Protein AF-A0A843KZK4-F1 (afdb_monomer_lite)

Secondary structure (DSSP, 8-state):
--HHHHHHHHHHHHHHSPTT-EEEESSHHHHHHHHHH-TTSEEEE-GGGHHHHHHH--S-EEEEE-HHHHHHHH-TTTTTTT--SSHHHHHTSTTHHHHHHHHHHHHHHH-TTEEEEEE-TTS-EEEE--

Sequence (130 aa):
PWDDHFTEGVLDRIARAPPGGVVLTTGRLGLRYSRLLFPEHETILVGSNLSEALRAVDADTVICGLPGLILKFMNPGILDGTGCATVEELSGSPLWEEVARREILAFCIRYPRVRVVIVDRGGRVIAESP

pLDDT: mean 90.84, std 10.59, range [38.56, 98.12]

Radius of gyration: 14.4 Å; chains: 1; bounding box: 37×37×35 Å

Structure (mmCIF, N/CA/C/O backbone):
data_AF-A0A843KZK4-F1
#
_entry.id   AF-A0A843KZK4-F1
#
loop_
_atom_site.group_PDB
_atom_site.id
_atom_site.type_symbol
_atom_site.label_atom_id
_atom_site.label_alt_id
_atom_site.label_comp_id
_atom_site.label_asym_id
_atom_site.label_entity_id
_atom_site.label_seq_id
_atom_site.pdbx_PDB_ins_code
_atom_site.Cartn_x
_atom_site.Cartn_y
_atom_site.Cartn_z
_atom_site.occupancy
_atom_site.B_iso_or_equiv
_atom_site.auth_seq_id
_atom_site.auth_comp_id
_atom_site.auth_asym_id
_atom_site.auth_atom_id
_atom_site.pdbx_PDB_model_num
ATOM 1 N N . PRO A 1 1 ? 1.249 22.129 -12.663 1.00 38.56 1 PRO A N 1
ATOM 2 C CA . PRO A 1 1 ? 2.523 22.241 -13.415 1.00 38.56 1 PRO A CA 1
ATOM 3 C C . PRO A 1 1 ? 3.710 21.456 -12.816 1.00 38.56 1 PRO A C 1
ATOM 5 O O . PRO A 1 1 ? 4.768 21.459 -13.430 1.00 38.56 1 PRO A O 1
ATOM 8 N N . TRP A 1 2 ? 3.552 20.792 -11.657 1.00 40.47 2 TRP A N 1
ATOM 9 C CA . TRP A 1 2 ? 4.587 19.937 -11.046 1.00 40.47 2 TRP A CA 1
ATOM 10 C C . TRP A 1 2 ? 4.369 18.428 -11.274 1.00 40.47 2 TRP A C 1
ATOM 12 O O . TRP A 1 2 ? 5.267 17.653 -10.961 1.00 40.47 2 TRP A O 1
ATOM 22 N N . ASP A 1 3 ? 3.212 18.015 -11.807 1.00 57.28 3 ASP A N 1
ATOM 23 C CA . ASP A 1 3 ? 2.855 16.594 -11.952 1.00 57.28 3 ASP A CA 1
ATOM 24 C C . ASP A 1 3 ? 3.530 15.922 -13.150 1.00 57.28 3 ASP A C 1
ATOM 26 O O . ASP A 1 3 ? 4.083 14.837 -12.994 1.00 57.28 3 ASP A O 1
ATOM 30 N N . ASP A 1 4 ? 3.564 16.563 -14.318 1.00 54.94 4 ASP A N 1
ATOM 31 C CA . ASP A 1 4 ? 3.928 15.853 -15.553 1.00 54.94 4 ASP A CA 1
ATOM 32 C C . ASP A 1 4 ? 5.425 15.499 -15.611 1.00 54.94 4 ASP A C 1
ATOM 34 O O . ASP A 1 4 ? 5.778 14.339 -15.798 1.00 54.94 4 ASP A O 1
ATOM 38 N N . HIS A 1 5 ? 6.329 16.446 -15.325 1.00 56.66 5 HIS A N 1
ATOM 39 C CA . HIS A 1 5 ? 7.776 16.172 -15.339 1.00 56.66 5 HIS A CA 1
ATOM 40 C C . HIS A 1 5 ? 8.258 15.283 -14.183 1.00 56.66 5 HIS A C 1
ATOM 42 O O . HIS A 1 5 ? 9.232 14.543 -14.335 1.00 56.66 5 HIS A O 1
ATOM 48 N N . PHE A 1 6 ? 7.606 15.341 -13.014 1.00 63.28 6 PHE A N 1
ATOM 49 C CA . PHE A 1 6 ? 7.930 14.428 -11.913 1.00 63.28 6 PHE A CA 1
ATOM 50 C C . PHE A 1 6 ? 7.501 13.001 -12.259 1.00 63.28 6 PHE A C 1
ATOM 52 O O . PHE A 1 6 ? 8.243 12.051 -12.012 1.00 63.28 6 PHE A O 1
ATOM 59 N N . THR A 1 7 ? 6.330 12.870 -12.878 1.00 62.41 7 THR A N 1
ATOM 60 C CA . THR A 1 7 ? 5.793 11.593 -13.339 1.00 62.41 7 THR A CA 1
ATOM 61 C C . THR A 1 7 ? 6.659 11.006 -14.450 1.00 62.41 7 THR A C 1
ATOM 63 O O . THR A 1 7 ? 7.078 9.861 -14.315 1.00 62.41 7 THR A O 1
ATOM 66 N N . GLU A 1 8 ? 7.064 11.791 -15.456 1.00 63.44 8 GLU A N 1
ATOM 67 C CA . GLU A 1 8 ? 8.027 11.359 -16.485 1.00 63.44 8 GLU A CA 1
ATOM 68 C C . GLU A 1 8 ? 9.319 10.808 -15.863 1.00 63.44 8 GLU A C 1
ATOM 70 O O . GLU A 1 8 ? 9.737 9.700 -16.189 1.00 63.44 8 GLU A O 1
ATOM 75 N N . GLY A 1 9 ? 9.917 11.519 -14.899 1.00 79.81 9 GLY A N 1
ATOM 76 C CA . GLY A 1 9 ? 11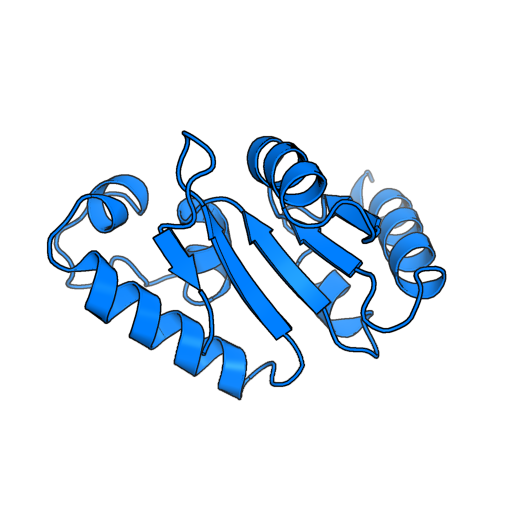.136 11.061 -14.224 1.00 79.81 9 GLY A CA 1
ATOM 77 C C . GLY A 1 9 ? 10.950 9.799 -13.370 1.00 79.81 9 GLY A C 1
ATOM 78 O O . GLY A 1 9 ? 11.880 9.004 -13.233 1.00 79.81 9 GLY A O 1
ATOM 79 N N . VAL A 1 10 ? 9.767 9.589 -12.788 1.00 82.44 10 VAL A N 1
ATOM 80 C CA . VAL A 1 10 ? 9.426 8.362 -12.048 1.00 82.44 10 VAL A CA 1
ATOM 81 C C . VAL A 1 10 ? 9.246 7.182 -13.002 1.00 82.44 10 VAL A C 1
ATOM 83 O O . VAL A 1 10 ? 9.777 6.104 -12.734 1.00 82.44 10 VAL A O 1
ATOM 86 N N . LEU A 1 11 ? 8.543 7.387 -14.116 1.00 81.94 11 LEU A N 1
ATOM 87 C CA . LEU A 1 11 ? 8.302 6.362 -15.129 1.00 81.94 11 LEU A CA 1
ATOM 88 C C . LEU A 1 11 ? 9.603 5.917 -15.803 1.00 81.94 11 LEU A C 1
ATOM 90 O O . LEU A 1 11 ? 9.840 4.717 -15.933 1.00 81.94 11 LEU A O 1
ATOM 94 N N . ASP A 1 12 ? 10.489 6.859 -16.133 1.00 84.38 12 ASP A N 1
ATOM 95 C CA . ASP A 1 12 ? 11.800 6.559 -16.718 1.00 84.38 12 ASP A CA 1
ATOM 96 C C . ASP A 1 12 ? 12.661 5.694 -15.788 1.00 84.38 12 ASP A C 1
ATOM 98 O O . ASP A 1 12 ? 13.392 4.811 -16.238 1.00 84.38 12 ASP A O 1
ATOM 102 N N . ARG A 1 13 ? 12.565 5.923 -14.474 1.00 85.06 13 ARG A N 1
ATOM 103 C CA . ARG A 1 13 ? 13.270 5.116 -13.469 1.00 85.06 13 ARG A CA 1
ATOM 104 C C . ARG A 1 13 ? 12.698 3.709 -13.365 1.00 85.06 13 ARG A C 1
ATOM 106 O O . ARG A 1 13 ? 13.465 2.755 -13.358 1.00 85.06 13 ARG A O 1
ATOM 113 N N . ILE A 1 14 ? 11.372 3.572 -13.358 1.00 86.38 14 ILE A N 1
ATOM 114 C CA . ILE A 1 14 ? 10.711 2.258 -13.378 1.00 86.38 14 ILE A CA 1
ATOM 115 C C . ILE A 1 14 ? 11.132 1.467 -14.624 1.00 86.38 14 ILE A C 1
ATOM 117 O O . ILE A 1 14 ? 11.474 0.295 -14.509 1.00 86.38 14 ILE A O 1
ATOM 121 N N . ALA A 1 15 ? 11.166 2.111 -15.793 1.00 83.44 15 ALA A N 1
ATOM 122 C CA . ALA A 1 15 ? 11.514 1.467 -17.059 1.00 83.44 15 ALA A CA 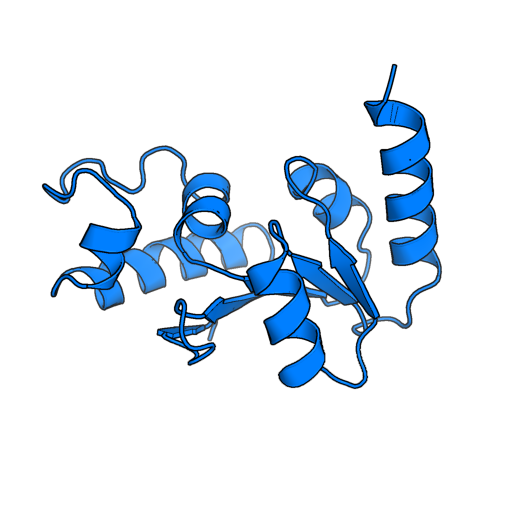1
ATOM 123 C C . ALA A 1 15 ? 12.985 1.019 -17.149 1.00 83.44 15 ALA A C 1
ATOM 125 O O . ALA A 1 15 ? 13.297 0.073 -17.871 1.00 83.44 15 ALA A O 1
ATOM 126 N N . ARG A 1 16 ? 13.900 1.700 -16.448 1.00 85.50 16 ARG A N 1
ATOM 127 C CA . ARG A 1 16 ? 15.339 1.373 -16.438 1.00 85.50 16 ARG A CA 1
ATOM 128 C C . ARG A 1 16 ? 15.731 0.379 -15.349 1.00 85.50 16 ARG A C 1
ATOM 130 O O . ARG A 1 16 ? 16.836 -0.164 -15.409 1.00 85.50 16 ARG A O 1
ATOM 137 N N . ALA A 1 17 ? 14.874 0.173 -14.355 1.00 84.62 17 ALA A N 1
ATOM 138 C CA . ALA A 1 17 ? 15.158 -0.733 -13.260 1.00 84.62 17 ALA A CA 1
ATOM 139 C C . ALA A 1 17 ? 15.200 -2.197 -13.745 1.00 84.62 17 ALA A C 1
ATOM 141 O O . ALA A 1 17 ? 14.467 -2.572 -14.665 1.00 84.62 17 ALA A O 1
ATOM 142 N N . PRO A 1 18 ? 16.034 -3.054 -13.129 1.00 82.06 18 PRO A N 1
ATOM 143 C CA . PRO A 1 18 ? 16.029 -4.480 -13.427 1.00 82.06 18 PRO A CA 1
ATOM 144 C C . PRO A 1 18 ? 14.632 -5.091 -13.207 1.00 82.06 18 PRO A C 1
ATOM 146 O O . PRO A 1 18 ? 13.944 -4.695 -12.260 1.00 82.06 18 PRO A O 1
ATOM 149 N N . PRO A 1 19 ? 14.209 -6.086 -14.010 1.00 81.38 19 PRO A N 1
ATOM 150 C CA . PRO A 1 19 ? 12.966 -6.816 -13.763 1.00 81.38 19 PRO A CA 1
ATOM 151 C C . PRO A 1 19 ? 12.936 -7.385 -12.340 1.00 81.38 19 PRO A C 1
ATOM 153 O O . PRO A 1 19 ? 13.924 -7.964 -11.891 1.00 81.38 19 PRO A O 1
ATOM 156 N N . GLY A 1 20 ? 11.830 -7.209 -11.612 1.00 80.06 20 GLY A N 1
ATOM 157 C CA . GLY A 1 20 ? 11.741 -7.634 -10.208 1.00 80.06 20 GLY A CA 1
ATOM 158 C C . GLY A 1 20 ? 12.457 -6.712 -9.213 1.00 80.06 20 GLY A C 1
ATOM 159 O O . GLY A 1 20 ? 12.306 -6.878 -8.008 1.00 80.06 20 GLY A O 1
ATOM 160 N N . GLY A 1 21 ? 13.230 -5.735 -9.691 1.00 89.06 21 GLY A N 1
ATOM 161 C CA . GLY A 1 21 ? 14.146 -4.923 -8.894 1.00 89.06 21 GLY A CA 1
ATOM 162 C C . GLY A 1 21 ? 13.580 -3.586 -8.426 1.00 89.06 21 GLY A C 1
ATOM 163 O O . GLY A 1 21 ? 14.366 -2.696 -8.124 1.00 89.06 21 GLY A O 1
ATOM 164 N N . VAL A 1 22 ? 12.256 -3.403 -8.384 1.00 94.75 22 VAL A N 1
ATOM 165 C CA . VAL A 1 22 ? 11.622 -2.126 -8.006 1.00 94.75 22 VAL A CA 1
ATOM 166 C C . VAL A 1 22 ? 10.848 -2.251 -6.699 1.00 94.75 22 VAL A C 1
ATOM 168 O O . VAL A 1 22 ? 10.066 -3.182 -6.494 1.00 94.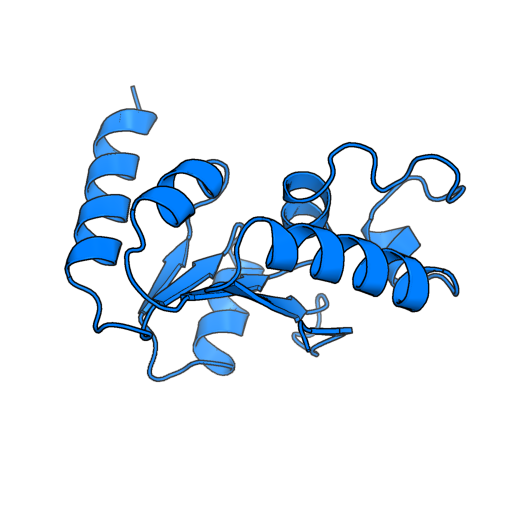75 22 VAL A O 1
ATOM 171 N N . VAL A 1 23 ? 11.030 -1.256 -5.827 1.00 96.62 23 VAL A N 1
ATOM 172 C CA . VAL A 1 23 ? 10.211 -1.064 -4.626 1.00 96.62 23 VAL A CA 1
ATOM 173 C C . VAL A 1 23 ? 9.545 0.306 -4.679 1.00 96.62 23 VAL A C 1
ATOM 175 O O . VAL A 1 23 ? 10.206 1.346 -4.625 1.00 96.62 23 VAL A O 1
ATOM 178 N N . LEU A 1 24 ? 8.219 0.316 -4.751 1.00 96.50 24 LEU A N 1
ATOM 179 C CA . LEU A 1 24 ? 7.400 1.520 -4.756 1.00 96.50 24 LEU A CA 1
ATOM 180 C C . LEU A 1 24 ? 6.968 1.880 -3.333 1.00 96.50 24 LEU A C 1
ATOM 182 O O . LEU A 1 24 ? 6.544 1.032 -2.549 1.00 96.50 24 LEU A O 1
ATOM 186 N N . THR A 1 25 ? 7.024 3.165 -3.000 1.00 96.19 25 THR A N 1
ATOM 187 C CA . THR A 1 25 ? 6.561 3.690 -1.708 1.00 96.19 25 THR A CA 1
ATOM 188 C C . THR A 1 25 ? 5.792 4.990 -1.886 1.00 96.19 25 THR A C 1
ATOM 190 O O . THR A 1 25 ? 6.070 5.795 -2.774 1.00 96.19 25 THR A O 1
ATOM 193 N N . THR A 1 26 ? 4.841 5.238 -0.994 1.00 92.62 26 THR A N 1
ATOM 194 C CA . THR A 1 26 ? 4.000 6.441 -0.988 1.00 92.62 26 THR A CA 1
ATOM 195 C C . THR A 1 26 ? 4.544 7.559 -0.095 1.00 92.62 26 THR A C 1
ATOM 197 O O . THR A 1 26 ? 4.044 8.680 -0.142 1.00 92.62 26 THR A O 1
ATOM 200 N N . GLY A 1 27 ? 5.575 7.302 0.720 1.00 91.94 27 GLY A N 1
ATOM 201 C CA . GLY A 1 27 ? 6.076 8.287 1.683 1.00 91.94 27 GLY A CA 1
ATOM 202 C C . GLY A 1 27 ? 7.557 8.154 2.033 1.00 91.94 27 GLY A C 1
ATOM 203 O O . GLY A 1 27 ? 8.182 7.112 1.843 1.00 91.94 27 GLY A O 1
ATOM 204 N N . ARG A 1 28 ? 8.125 9.225 2.606 1.00 93.75 28 ARG A N 1
ATOM 205 C CA . ARG A 1 28 ? 9.558 9.317 2.961 1.00 93.75 28 ARG A CA 1
ATOM 206 C C . ARG A 1 28 ? 10.015 8.268 3.980 1.00 93.75 28 ARG A C 1
ATOM 208 O O . ARG A 1 28 ? 11.116 7.746 3.854 1.00 93.75 28 ARG A O 1
ATOM 215 N N . LEU A 1 29 ? 9.186 7.940 4.974 1.00 94.56 29 LEU A N 1
ATOM 216 C CA . LEU A 1 29 ? 9.514 6.864 5.919 1.00 94.56 29 LEU A CA 1
ATOM 217 C C . LEU A 1 29 ? 9.506 5.497 5.228 1.00 94.56 29 LEU A C 1
ATOM 219 O O . LEU A 1 29 ? 10.444 4.728 5.405 1.00 94.56 29 LEU A O 1
ATOM 223 N N . GLY A 1 30 ? 8.517 5.237 4.367 1.00 95.50 30 GLY A N 1
ATOM 224 C CA . GLY A 1 30 ? 8.505 4.031 3.541 1.00 95.50 30 GLY A CA 1
ATOM 225 C C . GLY A 1 30 ? 9.733 3.945 2.630 1.00 95.50 30 GLY A C 1
ATOM 226 O O . GLY A 1 30 ? 10.331 2.885 2.537 1.00 95.50 30 GLY A O 1
ATOM 227 N N . LEU A 1 31 ? 10.190 5.065 2.050 1.00 96.19 31 LEU A N 1
ATOM 228 C CA . LEU A 1 31 ? 11.432 5.138 1.257 1.00 96.19 31 LEU A CA 1
ATOM 229 C C . LEU A 1 31 ? 12.661 4.735 2.071 1.00 96.19 31 LEU A C 1
ATOM 231 O O . LEU A 1 31 ? 13.488 3.962 1.595 1.00 96.19 31 LEU A O 1
ATOM 235 N N . ARG A 1 32 ? 12.773 5.235 3.306 1.00 96.69 32 ARG A N 1
ATOM 236 C CA . ARG A 1 32 ? 13.858 4.858 4.216 1.00 96.69 32 ARG A CA 1
ATOM 237 C C . ARG A 1 32 ? 13.843 3.357 4.506 1.00 96.69 32 ARG A C 1
ATOM 239 O O . ARG A 1 32 ? 14.885 2.726 4.386 1.00 96.69 32 ARG A O 1
ATOM 246 N N . TYR A 1 33 ? 12.695 2.798 4.887 1.00 97.94 33 TYR A N 1
ATOM 247 C CA . TYR A 1 33 ? 12.609 1.384 5.262 1.00 97.94 33 TYR A CA 1
ATOM 248 C C . TYR A 1 33 ? 12.743 0.442 4.072 1.00 97.94 33 TYR A C 1
ATOM 250 O O . TYR A 1 33 ? 13.416 -0.574 4.185 1.00 97.94 33 TYR A O 1
ATOM 258 N N . SER A 1 34 ? 12.213 0.822 2.912 1.00 97.25 34 SER A N 1
ATOM 259 C CA . SER A 1 34 ? 12.375 0.061 1.673 1.00 97.25 34 SER A CA 1
ATOM 260 C C . SER A 1 34 ? 13.850 -0.133 1.320 1.00 97.25 34 SER A C 1
ATOM 262 O O . SER A 1 34 ? 14.260 -1.248 1.041 1.00 97.25 34 SER A O 1
ATOM 264 N N . ARG A 1 35 ? 14.680 0.913 1.439 1.00 96.44 35 ARG A N 1
ATOM 265 C CA . ARG A 1 35 ? 16.131 0.812 1.192 1.00 96.44 35 ARG A CA 1
ATOM 266 C C . ARG A 1 35 ? 16.862 -0.116 2.166 1.00 96.44 35 ARG A C 1
ATOM 268 O O . ARG A 1 35 ? 17.905 -0.649 1.817 1.00 96.44 35 ARG A O 1
ATOM 275 N N . LEU A 1 36 ? 16.350 -0.268 3.388 1.00 96.81 36 LEU A N 1
ATOM 276 C CA . LEU A 1 36 ? 16.929 -1.168 4.390 1.00 96.81 36 LEU A CA 1
ATOM 277 C C . LEU A 1 36 ? 16.483 -2.618 4.173 1.00 96.81 36 LEU A C 1
ATOM 279 O O . LEU A 1 36 ? 17.285 -3.529 4.335 1.00 96.81 36 LEU A O 1
ATOM 283 N N . LEU A 1 37 ? 15.212 -2.823 3.823 1.00 96.88 37 LEU A N 1
ATOM 284 C CA . LEU A 1 37 ? 14.619 -4.148 3.622 1.00 96.88 37 LEU A CA 1
ATOM 285 C C . LEU A 1 37 ? 14.953 -4.746 2.248 1.00 96.88 37 LEU A C 1
ATOM 287 O O . LEU A 1 37 ? 15.003 -5.963 2.105 1.00 96.88 37 LEU A O 1
ATOM 291 N N . PHE A 1 38 ? 15.201 -3.894 1.253 1.00 96.31 38 PHE A N 1
ATOM 292 C CA . PHE A 1 38 ? 15.436 -4.265 -0.141 1.00 96.31 38 PHE A CA 1
ATOM 293 C C . PHE A 1 38 ? 16.671 -3.533 -0.700 1.00 96.31 38 PHE A C 1
ATOM 295 O O . PHE A 1 38 ? 16.541 -2.734 -1.629 1.00 96.31 38 PHE A O 1
ATOM 302 N N . PRO A 1 39 ? 17.877 -3.766 -0.146 1.00 95.06 39 PRO A N 1
ATOM 303 C CA . PRO A 1 39 ? 19.084 -3.017 -0.517 1.00 95.06 39 PRO A CA 1
ATOM 304 C C . PRO A 1 39 ? 19.480 -3.177 -1.993 1.00 95.06 39 PRO A C 1
ATOM 306 O O . PRO A 1 39 ? 20.039 -2.255 -2.576 1.00 95.06 39 PRO A O 1
ATOM 309 N N . GLU A 1 40 ? 19.126 -4.309 -2.605 1.00 93.31 40 GLU A N 1
ATOM 310 C CA . GLU A 1 40 ? 19.417 -4.615 -4.013 1.00 93.31 40 GLU A CA 1
ATOM 311 C C . GLU A 1 40 ? 18.346 -4.097 -4.991 1.00 93.31 40 GLU A C 1
ATOM 313 O O . GLU A 1 40 ? 18.451 -4.322 -6.193 1.00 93.31 40 GLU A O 1
ATOM 318 N N . HIS A 1 41 ? 17.286 -3.445 -4.496 1.00 93.88 41 HIS A N 1
ATOM 319 C CA . HIS A 1 41 ? 16.193 -2.945 -5.333 1.00 93.88 41 HIS A CA 1
ATOM 320 C C . HIS A 1 41 ? 16.269 -1.425 -5.495 1.00 93.88 41 HIS A C 1
ATOM 322 O O . HIS A 1 41 ? 16.577 -0.678 -4.559 1.00 93.88 41 HIS A O 1
ATOM 328 N N . GLU A 1 42 ? 15.873 -0.932 -6.664 1.00 93.31 42 GLU A N 1
ATOM 329 C CA . GLU A 1 42 ? 15.632 0.485 -6.860 1.00 93.31 42 GLU A CA 1
ATOM 330 C C . GLU A 1 42 ? 14.362 0.912 -6.111 1.00 93.31 42 GLU A C 1
ATOM 332 O O . GLU A 1 42 ? 13.234 0.572 -6.470 1.00 93.31 42 GLU A O 1
ATOM 337 N N . THR A 1 43 ? 14.544 1.704 -5.053 1.00 94.88 43 THR A N 1
ATOM 338 C CA . THR A 1 43 ? 13.416 2.284 -4.321 1.00 94.88 43 THR A CA 1
ATOM 339 C C . THR A 1 43 ? 12.974 3.616 -4.933 1.00 94.88 43 THR A C 1
ATOM 341 O O . THR A 1 43 ? 13.766 4.562 -5.062 1.00 94.88 43 THR A O 1
ATOM 344 N N . ILE A 1 44 ? 11.679 3.729 -5.230 1.00 94.25 44 ILE A N 1
ATOM 345 C CA . ILE A 1 44 ? 11.073 4.888 -5.888 1.00 94.25 44 ILE A CA 1
ATOM 346 C C . ILE A 1 44 ? 9.911 5.425 -5.041 1.00 94.25 44 ILE A C 1
ATOM 348 O O . ILE A 1 44 ? 8.957 4.717 -4.719 1.00 94.25 44 ILE A O 1
ATOM 352 N N . LEU A 1 45 ? 9.995 6.707 -4.669 1.00 93.56 45 LEU A N 1
ATOM 353 C CA . LEU A 1 45 ? 8.918 7.428 -3.992 1.00 93.56 45 LEU A CA 1
ATOM 354 C C . LEU A 1 45 ? 7.925 7.951 -5.033 1.00 93.56 45 LEU A C 1
ATOM 356 O O . LEU A 1 45 ? 8.248 8.888 -5.756 1.00 93.56 45 LEU A O 1
ATOM 360 N N . VAL A 1 46 ? 6.731 7.362 -5.071 1.00 92.69 46 VAL A N 1
ATOM 361 C CA . VAL A 1 46 ? 5.689 7.666 -6.069 1.00 92.69 46 VAL A CA 1
ATOM 362 C C . VAL A 1 46 ? 4.523 8.479 -5.507 1.00 92.69 46 VAL A C 1
ATOM 364 O O . VAL A 1 46 ? 3.740 9.038 -6.266 1.00 92.69 46 VAL A O 1
ATOM 367 N N . GLY A 1 47 ? 4.402 8.585 -4.179 1.00 89.19 47 GLY A N 1
ATOM 368 C CA . GLY A 1 47 ? 3.374 9.416 -3.545 1.00 89.19 47 GLY A CA 1
ATOM 369 C C . GLY A 1 47 ? 1.952 9.023 -3.965 1.00 89.19 47 GLY A C 1
ATOM 370 O O . GLY A 1 47 ? 1.567 7.861 -3.838 1.00 89.19 47 GLY A O 1
ATOM 371 N N . SER A 1 48 ? 1.183 9.995 -4.460 1.00 87.00 48 SER A N 1
ATOM 372 C CA . SER A 1 48 ? -0.173 9.806 -4.999 1.00 87.00 48 SER A CA 1
ATOM 373 C C . SER A 1 48 ? -0.215 9.046 -6.327 1.00 87.00 48 SER A C 1
ATOM 375 O O . SER A 1 48 ? -1.265 8.510 -6.677 1.00 87.00 48 SER A O 1
ATOM 377 N N . ASN A 1 49 ? 0.909 8.937 -7.039 1.00 88.94 49 ASN A N 1
ATOM 378 C CA . ASN A 1 49 ? 0.966 8.393 -8.401 1.00 88.94 49 ASN A CA 1
ATOM 379 C C . ASN A 1 49 ? 1.206 6.872 -8.398 1.00 88.94 49 ASN A C 1
ATOM 381 O O . ASN A 1 49 ? 1.635 6.292 -9.392 1.00 88.94 49 ASN A O 1
ATOM 385 N N . LEU A 1 50 ? 0.906 6.194 -7.281 1.00 91.25 50 LEU A N 1
ATOM 386 C CA . LEU A 1 50 ? 1.090 4.749 -7.129 1.00 91.25 50 LEU A CA 1
ATOM 387 C C . LEU A 1 50 ? 0.307 3.945 -8.179 1.00 91.25 50 LEU A C 1
ATOM 389 O O . LEU A 1 50 ? 0.841 2.983 -8.718 1.00 91.25 50 LEU A O 1
ATOM 393 N N . SER A 1 51 ? -0.916 4.361 -8.529 1.00 90.00 51 SER A N 1
ATOM 394 C CA . SER A 1 51 ? -1.703 3.717 -9.596 1.00 90.00 51 SER A CA 1
ATOM 395 C C . SER A 1 51 ? -1.000 3.742 -10.947 1.00 90.00 51 SER A C 1
ATOM 397 O O . SER A 1 51 ? -1.048 2.761 -11.683 1.00 90.00 51 SER A O 1
ATOM 399 N N . GLU A 1 52 ? -0.389 4.871 -11.292 1.00 89.62 52 GLU A N 1
ATOM 400 C CA . GLU A 1 52 ? 0.294 5.051 -12.568 1.00 89.62 52 GLU A CA 1
ATOM 401 C C . GLU A 1 52 ? 1.619 4.292 -12.588 1.00 89.62 52 GLU A C 1
ATOM 403 O O . GLU A 1 52 ? 1.879 3.536 -13.521 1.00 89.62 52 GLU A O 1
ATOM 408 N N . ALA A 1 53 ? 2.388 4.379 -11.501 1.00 90.75 53 ALA A N 1
ATOM 409 C CA . ALA A 1 53 ? 3.609 3.604 -11.326 1.00 90.75 53 ALA A CA 1
ATOM 410 C C . ALA A 1 53 ? 3.356 2.093 -11.464 1.00 90.75 53 ALA A C 1
ATOM 412 O O . ALA A 1 53 ? 4.080 1.414 -12.184 1.00 90.75 53 ALA A O 1
ATOM 413 N N . LEU A 1 54 ? 2.289 1.568 -10.851 1.00 91.25 54 LEU A N 1
ATOM 414 C CA . LEU A 1 54 ? 1.929 0.150 -10.959 1.00 91.25 54 LEU A CA 1
ATOM 415 C C . LEU A 1 54 ? 1.539 -0.281 -12.376 1.00 91.25 54 LEU A C 1
ATOM 417 O O . LEU A 1 54 ? 1.715 -1.446 -12.712 1.00 91.25 54 LEU A O 1
ATOM 421 N N . ARG A 1 55 ? 1.008 0.626 -13.206 1.00 88.50 55 ARG A N 1
ATOM 422 C CA . ARG A 1 55 ? 0.723 0.336 -14.622 1.00 88.50 55 ARG A CA 1
ATOM 423 C C . ARG A 1 55 ? 1.985 0.328 -15.47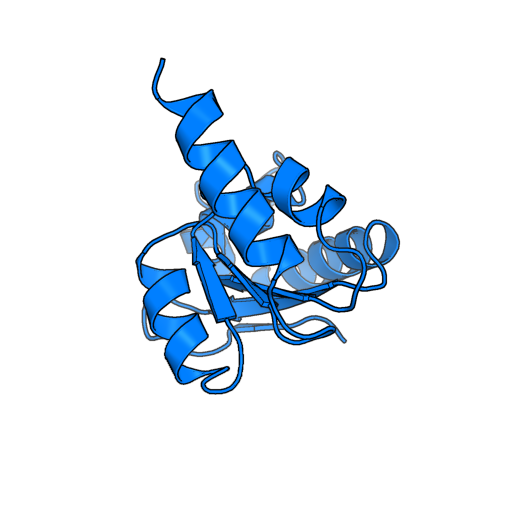9 1.00 88.50 55 ARG A C 1
ATOM 425 O O . ARG A 1 55 ? 2.004 -0.348 -16.499 1.00 88.50 55 ARG A O 1
ATOM 432 N N . ALA A 1 56 ? 2.998 1.094 -15.085 1.00 87.31 56 ALA A N 1
ATOM 433 C CA . ALA A 1 56 ? 4.264 1.195 -15.802 1.00 87.31 56 ALA A CA 1
ATOM 434 C C . ALA A 1 56 ? 5.238 0.057 -15.475 1.00 87.31 56 ALA A C 1
ATOM 436 O O . ALA A 1 56 ? 6.126 -0.244 -16.268 1.00 87.31 56 ALA A O 1
ATOM 437 N N . VAL A 1 57 ? 5.076 -0.581 -14.316 1.00 86.31 57 VAL A N 1
ATOM 438 C CA . VAL A 1 57 ? 5.829 -1.781 -13.961 1.00 86.31 57 VAL A CA 1
ATOM 439 C C . VAL A 1 57 ? 5.339 -2.960 -14.810 1.00 86.31 57 VAL A C 1
ATOM 441 O O . VAL A 1 57 ? 4.220 -3.445 -14.635 1.00 86.31 57 VAL A O 1
ATOM 444 N N . ASP A 1 58 ? 6.213 -3.487 -15.668 1.00 78.75 58 ASP A N 1
ATOM 445 C CA . ASP A 1 58 ? 5.937 -4.701 -16.452 1.00 78.75 58 ASP A CA 1
ATOM 446 C C . ASP A 1 58 ? 6.553 -5.991 -15.867 1.00 78.75 58 ASP A C 1
ATOM 448 O O . ASP A 1 58 ? 6.596 -7.042 -16.503 1.00 78.75 58 ASP A O 1
ATOM 452 N N . ALA A 1 59 ? 7.019 -5.945 -14.623 1.00 85.81 59 ALA A N 1
ATOM 453 C CA . ALA A 1 59 ? 7.634 -7.077 -13.934 1.00 85.81 59 ALA A CA 1
ATOM 454 C C . ALA A 1 59 ? 7.073 -7.240 -12.516 1.00 85.81 59 ALA A C 1
ATOM 456 O O . ALA A 1 59 ? 6.131 -6.552 -12.116 1.00 85.81 59 ALA A O 1
ATOM 457 N N . ASP A 1 60 ? 7.652 -8.160 -11.750 1.00 91.62 60 ASP A N 1
ATOM 458 C CA . ASP A 1 60 ? 7.375 -8.243 -10.322 1.00 91.62 60 ASP A CA 1
ATOM 459 C C . ASP A 1 60 ? 7.826 -6.947 -9.629 1.00 91.62 60 ASP A C 1
ATOM 461 O O . ASP A 1 60 ? 8.843 -6.346 -9.984 1.00 91.62 60 ASP A O 1
ATOM 465 N N . THR A 1 61 ? 7.053 -6.482 -8.652 1.00 94.69 61 THR A N 1
ATOM 466 C CA . THR A 1 61 ? 7.392 -5.284 -7.873 1.00 94.69 61 THR A CA 1
ATOM 467 C C . THR A 1 61 ? 6.952 -5.437 -6.437 1.00 94.69 61 THR A C 1
ATOM 469 O O . THR A 1 61 ? 5.993 -6.141 -6.117 1.00 94.69 61 THR A O 1
ATOM 472 N N . VAL A 1 62 ? 7.626 -4.703 -5.562 1.00 97.06 62 VAL A N 1
ATOM 473 C CA . VAL A 1 62 ? 7.231 -4.583 -4.165 1.00 97.06 62 VAL A CA 1
ATOM 474 C C . VAL A 1 62 ? 6.582 -3.223 -3.937 1.00 97.06 62 VAL A C 1
ATOM 476 O O . VAL A 1 62 ? 7.077 -2.208 -4.418 1.00 97.06 62 VAL A O 1
ATOM 479 N N . ILE A 1 63 ? 5.496 -3.175 -3.173 1.00 97.56 63 ILE A N 1
ATOM 480 C CA . ILE A 1 63 ? 5.042 -1.955 -2.502 1.00 97.56 63 ILE A CA 1
ATOM 481 C C . ILE A 1 63 ? 5.485 -2.053 -1.049 1.00 97.56 63 ILE A C 1
ATOM 483 O O . ILE A 1 63 ? 5.115 -3.005 -0.366 1.00 97.56 63 ILE A O 1
ATOM 487 N N . CYS A 1 64 ? 6.242 -1.071 -0.560 1.00 98.06 64 CYS A N 1
ATOM 488 C CA . CYS A 1 64 ? 6.696 -1.042 0.828 1.00 98.06 64 CYS A CA 1
ATOM 489 C C . CYS A 1 64 ? 6.446 0.317 1.490 1.00 98.06 64 CYS A C 1
ATOM 491 O O . CYS A 1 64 ? 6.815 1.369 0.964 1.00 98.06 64 CYS A O 1
ATOM 493 N N . GLY A 1 65 ? 5.832 0.322 2.676 1.00 96.75 65 GLY A N 1
ATOM 494 C CA . GLY A 1 65 ? 5.583 1.561 3.411 1.00 96.75 65 GLY A CA 1
ATOM 495 C C . GLY A 1 65 ? 4.609 1.433 4.573 1.00 96.75 65 GLY A C 1
ATOM 496 O O . GLY A 1 65 ? 4.318 0.342 5.049 1.00 96.75 65 GLY A O 1
ATOM 497 N N . LEU A 1 66 ? 4.127 2.581 5.050 1.00 96.31 66 LEU A N 1
ATOM 498 C CA . LEU A 1 66 ? 3.276 2.644 6.237 1.00 96.31 66 LEU A CA 1
ATOM 499 C C . LEU A 1 66 ? 1.809 2.310 5.905 1.00 96.31 66 LEU A C 1
ATOM 501 O O . LEU A 1 66 ? 1.352 2.648 4.805 1.00 96.31 66 LEU A O 1
ATOM 505 N N . PRO A 1 67 ? 1.044 1.761 6.874 1.00 95.69 67 PRO A N 1
ATOM 506 C CA . PRO A 1 67 ? -0.345 1.348 6.689 1.00 95.69 67 PRO A CA 1
ATOM 507 C C . PRO A 1 67 ? -1.224 2.428 6.063 1.00 95.69 67 PRO A C 1
ATOM 509 O O . PRO A 1 67 ? -1.968 2.163 5.126 1.00 95.69 67 PRO A O 1
ATOM 512 N N . GLY A 1 68 ? -1.115 3.668 6.554 1.00 93.94 68 GLY A N 1
ATOM 513 C CA . GLY A 1 68 ? -2.074 4.731 6.258 1.00 93.94 68 GLY A CA 1
ATOM 514 C C . GLY A 1 68 ? -2.313 4.987 4.774 1.00 93.94 68 GLY A C 1
ATOM 515 O O . GLY A 1 68 ? -3.459 4.977 4.337 1.00 93.94 68 GLY A O 1
ATOM 516 N N . LEU A 1 69 ? -1.253 5.221 3.999 1.00 91.62 69 LEU A N 1
ATOM 517 C CA . LEU A 1 69 ? -1.395 5.531 2.573 1.00 91.62 69 LEU A CA 1
ATOM 518 C C . LEU A 1 69 ? -1.581 4.272 1.726 1.00 91.62 69 LEU A C 1
ATOM 520 O O . LEU A 1 69 ? -2.371 4.294 0.789 1.00 91.62 69 LEU A O 1
ATOM 524 N N . ILE A 1 70 ? -0.888 3.181 2.061 1.00 94.31 70 ILE A N 1
ATOM 525 C CA . ILE A 1 70 ? -0.964 1.932 1.294 1.00 94.31 70 ILE A CA 1
ATOM 526 C C . ILE A 1 70 ? -2.362 1.318 1.402 1.00 94.31 70 ILE A C 1
ATOM 528 O O . ILE A 1 70 ? -2.975 1.020 0.383 1.00 94.31 70 ILE A O 1
ATOM 532 N N . LEU A 1 71 ? -2.912 1.193 2.611 1.00 95.44 71 LEU A N 1
ATOM 533 C CA . LEU A 1 71 ? -4.234 0.593 2.796 1.00 95.44 71 LEU A CA 1
ATOM 534 C C . LEU A 1 71 ? -5.351 1.478 2.245 1.00 95.44 71 LEU A C 1
ATOM 536 O O . LEU A 1 71 ? -6.264 0.960 1.615 1.00 95.44 71 LEU A O 1
ATOM 540 N N . LYS A 1 72 ? -5.259 2.807 2.392 1.00 94.19 72 LYS A N 1
ATOM 541 C CA . LYS A 1 72 ? -6.229 3.725 1.767 1.00 94.19 72 LYS A CA 1
ATOM 542 C C . LYS A 1 72 ? -6.181 3.689 0.244 1.00 94.19 72 LYS A C 1
ATOM 544 O O . LYS A 1 72 ? -7.204 3.893 -0.398 1.00 94.19 72 LYS A O 1
ATOM 549 N N . PHE A 1 73 ? -5.008 3.442 -0.332 1.00 93.62 73 PHE A N 1
ATOM 550 C CA . PHE A 1 73 ? -4.878 3.229 -1.766 1.00 93.62 73 PHE A CA 1
ATOM 551 C C . PHE A 1 73 ? -5.558 1.926 -2.207 1.00 93.62 73 PHE A C 1
ATOM 553 O O . PHE A 1 73 ? -6.277 1.910 -3.203 1.00 93.62 73 PHE A O 1
ATOM 560 N N . MET A 1 74 ? -5.371 0.840 -1.451 1.00 94.56 74 MET A N 1
ATOM 561 C CA . MET A 1 74 ? -6.013 -0.451 -1.726 1.00 94.56 74 MET A CA 1
ATOM 562 C C . MET A 1 74 ? -7.535 -0.369 -1.593 1.00 94.56 74 MET A C 1
ATOM 564 O O . MET A 1 74 ? -8.255 -0.892 -2.451 1.00 94.56 74 MET A O 1
ATOM 568 N N . ASN A 1 75 ? -7.998 0.290 -0.531 1.00 95.88 75 ASN A N 1
ATOM 569 C CA . ASN A 1 75 ? -9.395 0.473 -0.177 1.00 95.88 75 ASN A CA 1
ATOM 570 C C . ASN A 1 75 ? -9.593 1.808 0.575 1.00 95.88 75 ASN A C 1
ATOM 572 O O . ASN A 1 75 ? -9.274 1.913 1.763 1.00 95.88 75 ASN A O 1
ATOM 576 N N . PRO A 1 76 ? -10.163 2.836 -0.079 1.00 94.88 76 PRO A N 1
ATOM 577 C CA . PRO A 1 76 ? -10.438 4.121 0.564 1.00 94.88 76 PRO A CA 1
ATOM 578 C C . PRO A 1 76 ? -11.384 4.032 1.774 1.00 94.88 76 PRO A C 1
ATOM 580 O O . PRO A 1 76 ? -11.272 4.855 2.681 1.00 94.88 76 PRO A O 1
ATOM 583 N N . GLY A 1 77 ? -12.273 3.030 1.803 1.00 96.69 77 GLY A N 1
ATOM 584 C CA . GLY A 1 77 ? -13.241 2.759 2.874 1.00 96.69 77 GLY A CA 1
ATOM 585 C C . GLY A 1 77 ? -12.734 1.787 3.943 1.00 96.69 77 GLY A C 1
ATOM 586 O O . GLY A 1 77 ? -13.523 1.174 4.650 1.00 96.69 77 GLY A O 1
ATOM 587 N N . ILE A 1 78 ? -11.417 1.602 4.078 1.00 96.56 78 ILE A N 1
ATOM 588 C CA . ILE A 1 78 ? -10.833 0.598 4.984 1.00 96.56 78 ILE A CA 1
ATOM 589 C C . ILE A 1 78 ? -11.242 0.735 6.463 1.00 96.56 78 ILE A C 1
ATOM 591 O O . ILE A 1 78 ? -11.185 -0.233 7.217 1.00 96.56 78 ILE A O 1
ATOM 595 N N . LEU A 1 79 ? -11.645 1.929 6.896 1.00 97.00 79 LEU A N 1
ATOM 596 C CA . LEU A 1 79 ? -12.064 2.179 8.278 1.00 97.00 79 LEU A CA 1
ATOM 597 C C . LEU A 1 79 ? -13.551 1.886 8.516 1.00 97.00 79 LEU A C 1
ATOM 599 O O . LEU A 1 79 ? -13.977 1.817 9.672 1.00 97.00 79 LEU A O 1
ATOM 603 N N . ASP A 1 80 ? -14.335 1.688 7.458 1.00 96.38 80 ASP A N 1
ATOM 604 C CA . ASP A 1 80 ? -15.778 1.517 7.558 1.00 96.38 80 ASP A CA 1
ATOM 605 C C . ASP A 1 80 ? -16.115 0.269 8.384 1.00 96.38 80 ASP A C 1
ATOM 607 O O . ASP A 1 80 ? -15.632 -0.835 8.130 1.00 96.38 80 ASP A O 1
ATOM 611 N N . GLY A 1 81 ? -16.925 0.458 9.428 1.00 93.50 81 GLY A N 1
ATOM 612 C CA . GLY A 1 81 ? -17.334 -0.616 10.337 1.00 93.50 81 GLY A CA 1
ATOM 613 C C . GLY A 1 81 ? -16.255 -1.101 11.315 1.00 93.50 81 GLY A C 1
ATOM 614 O O . GLY A 1 81 ? -16.544 -1.977 12.123 1.00 93.50 81 GLY A O 1
ATOM 615 N N . THR A 1 82 ? -15.046 -0.528 11.298 1.00 94.00 82 THR A N 1
ATOM 616 C CA . THR A 1 82 ? -13.962 -0.906 12.232 1.00 94.00 82 THR A CA 1
ATOM 617 C C . THR A 1 82 ? -14.049 -0.197 13.584 1.00 94.00 82 THR A C 1
ATOM 619 O O . THR A 1 82 ? -13.478 -0.660 14.566 1.00 94.00 82 THR A O 1
ATOM 622 N N . GLY A 1 83 ? -14.743 0.944 13.637 1.00 95.62 83 GLY A N 1
ATOM 623 C CA . GLY A 1 83 ? -14.783 1.822 14.810 1.00 95.62 83 GLY A CA 1
ATOM 624 C C . GLY A 1 83 ? -13.523 2.674 15.010 1.00 95.62 83 GLY A C 1
ATOM 625 O O . GLY A 1 83 ? -13.523 3.534 15.884 1.00 95.62 83 GLY A O 1
ATOM 626 N N . CYS A 1 84 ? -12.481 2.488 14.193 1.00 97.00 84 CYS A N 1
ATOM 627 C CA . CYS A 1 84 ? -11.252 3.275 14.251 1.00 97.00 84 CYS A CA 1
ATOM 628 C C . CYS A 1 84 ? -11.392 4.590 13.471 1.00 97.00 84 CYS A C 1
ATOM 630 O O . CYS A 1 84 ? -11.887 4.615 12.344 1.00 97.00 84 CYS A O 1
ATOM 632 N N . ALA A 1 85 ? -10.873 5.685 14.025 1.00 95.75 85 ALA A N 1
ATOM 633 C CA . ALA A 1 85 ? -10.834 6.988 13.362 1.00 95.75 85 ALA A CA 1
ATOM 634 C C . ALA A 1 85 ? -9.676 7.101 12.359 1.00 95.75 85 ALA A C 1
ATOM 636 O O . ALA A 1 85 ? -9.712 7.909 11.426 1.00 95.75 85 ALA A O 1
ATOM 637 N N . THR A 1 86 ? -8.615 6.312 12.552 1.00 96.00 86 THR A N 1
ATOM 638 C CA . THR A 1 86 ? -7.428 6.340 11.694 1.00 96.00 86 THR A CA 1
ATOM 639 C C . THR A 1 86 ? -6.900 4.943 11.397 1.00 96.00 86 THR A C 1
ATOM 641 O O . THR A 1 86 ? -7.112 3.999 12.150 1.00 96.00 86 THR A O 1
ATOM 644 N N . VAL A 1 87 ? -6.138 4.819 10.308 1.00 95.50 87 VAL A N 1
ATOM 645 C CA . VAL A 1 87 ? -5.455 3.558 9.975 1.00 95.50 87 VAL A CA 1
ATOM 646 C C . VAL A 1 87 ? -4.362 3.233 10.998 1.00 95.50 87 VAL A C 1
ATOM 648 O O . VAL A 1 87 ? -4.079 2.066 11.232 1.00 95.50 87 VAL A O 1
ATOM 651 N N . GLU A 1 88 ? -3.764 4.243 11.637 1.00 93.38 88 GLU A N 1
ATOM 652 C CA . GLU A 1 88 ? -2.797 4.018 12.719 1.00 93.38 88 GLU A CA 1
ATOM 653 C C . GLU A 1 88 ? -3.463 3.324 13.912 1.00 93.38 88 GLU A C 1
ATOM 655 O O . GLU A 1 88 ? -2.942 2.340 14.425 1.00 93.38 88 GLU A O 1
ATOM 660 N N . GLU A 1 89 ? -4.644 3.801 14.306 1.00 95.69 89 GLU A N 1
ATOM 661 C CA . GLU A 1 89 ? -5.452 3.181 15.356 1.00 95.69 89 GLU A CA 1
ATOM 662 C C . GLU A 1 89 ? -5.867 1.758 14.972 1.00 95.69 89 GLU A C 1
ATOM 664 O O . GLU A 1 89 ? -5.675 0.835 15.760 1.00 95.69 89 GLU A O 1
ATOM 669 N N . LEU A 1 90 ? -6.335 1.558 13.733 1.00 97.00 90 LEU A N 1
ATOM 670 C CA . LEU A 1 90 ? -6.633 0.226 13.202 1.00 97.00 90 LEU A CA 1
ATOM 671 C C . LEU A 1 90 ? -5.416 -0.707 13.300 1.00 97.00 90 LEU A C 1
ATOM 673 O O . LEU A 1 90 ? -5.571 -1.857 13.702 1.00 97.00 90 LEU A O 1
ATOM 677 N N . SER A 1 91 ? -4.214 -0.209 12.991 1.00 94.94 91 SER A N 1
ATOM 678 C CA . SER A 1 91 ? -2.961 -0.984 13.031 1.00 94.94 91 SER A CA 1
ATOM 679 C C . SER A 1 91 ? -2.527 -1.377 14.442 1.00 94.94 91 SER A C 1
ATOM 681 O O . SER A 1 91 ? -1.793 -2.346 14.607 1.00 94.94 91 SER A O 1
ATOM 683 N N . GLY A 1 92 ? -2.979 -0.643 15.461 1.00 94.56 92 GLY A N 1
ATOM 684 C CA . GLY A 1 92 ? -2.784 -0.992 16.869 1.00 94.56 92 GLY A CA 1
ATOM 685 C C . GLY A 1 92 ? -3.922 -1.822 17.469 1.00 94.56 92 GLY A C 1
ATOM 686 O O . GLY A 1 92 ? -3.853 -2.177 18.644 1.00 94.56 92 GLY A O 1
ATOM 687 N N . SER A 1 93 ? -4.978 -2.104 16.703 1.00 95.94 93 SER A N 1
ATOM 688 C CA . SER A 1 93 ? -6.181 -2.774 17.198 1.00 95.94 93 SER A CA 1
ATOM 689 C C . SER A 1 93 ? -6.132 -4.297 17.000 1.00 95.94 93 SER A C 1
ATOM 691 O O . SER A 1 93 ? -5.430 -4.785 16.111 1.00 95.94 93 SER A O 1
ATOM 693 N N . PRO A 1 94 ? -6.953 -5.069 17.739 1.00 96.44 94 PRO A N 1
ATOM 694 C CA . PRO A 1 94 ? -7.124 -6.504 17.492 1.00 96.44 94 PRO A CA 1
ATOM 695 C C . PRO A 1 94 ? -7.666 -6.848 16.095 1.00 96.44 94 PRO A C 1
ATOM 697 O O . PRO A 1 94 ? -7.521 -7.982 15.652 1.00 96.44 94 PRO A O 1
ATOM 700 N N . LEU A 1 95 ? -8.284 -5.888 15.395 1.00 96.25 95 LEU A N 1
ATOM 701 C CA . LEU A 1 95 ? -8.832 -6.086 14.049 1.00 96.25 95 LEU A CA 1
ATOM 702 C C . LEU A 1 95 ? -7.756 -6.052 12.955 1.00 96.25 95 LEU A C 1
ATOM 704 O O . LEU A 1 95 ? -8.041 -6.421 11.816 1.00 96.25 95 LEU A O 1
ATOM 708 N N . TRP A 1 96 ? -6.538 -5.598 13.279 1.00 96.44 96 TRP A N 1
ATOM 709 C CA . TRP A 1 96 ? -5.469 -5.365 12.308 1.00 96.44 96 TRP A CA 1
ATOM 710 C C . TRP A 1 96 ? -5.226 -6.563 11.394 1.00 96.44 96 TRP A C 1
ATOM 712 O O . TRP A 1 96 ? -5.247 -6.418 10.174 1.00 96.44 96 TRP A O 1
ATOM 722 N N . GLU A 1 97 ? -5.001 -7.738 11.981 1.00 95.44 97 GLU A N 1
ATOM 723 C CA . GLU A 1 97 ? -4.573 -8.921 11.238 1.00 95.44 97 GLU A CA 1
ATOM 724 C C . GLU A 1 97 ? -5.628 -9.348 10.214 1.00 95.44 97 GLU A C 1
ATOM 726 O O . GLU A 1 97 ? -5.314 -9.575 9.045 1.00 95.44 97 GLU A O 1
ATOM 731 N N . GLU A 1 98 ? -6.896 -9.388 10.626 1.00 95.62 98 GLU A N 1
ATOM 732 C CA . GLU A 1 98 ? -8.000 -9.750 9.744 1.00 95.62 98 GLU A CA 1
ATOM 733 C C . GLU A 1 98 ? -8.176 -8.729 8.615 1.00 95.62 98 GLU A C 1
ATOM 735 O O . GLU A 1 98 ? -8.260 -9.107 7.441 1.00 95.62 98 GLU A O 1
ATOM 740 N N . VAL A 1 99 ? -8.199 -7.440 8.961 1.00 96.44 99 VAL A N 1
ATOM 741 C CA . VAL A 1 99 ? -8.462 -6.358 8.012 1.00 96.44 99 VAL A CA 1
ATOM 742 C C . VAL A 1 99 ? -7.311 -6.208 7.017 1.00 96.44 99 VAL A C 1
ATOM 744 O O . VAL A 1 99 ? -7.549 -6.212 5.809 1.00 96.44 99 VAL A O 1
ATOM 747 N N . ALA A 1 100 ? -6.063 -6.148 7.487 1.00 96.38 100 ALA A N 1
ATOM 748 C CA . ALA A 1 100 ? -4.893 -6.042 6.619 1.00 96.38 100 ALA A CA 1
ATOM 749 C C . ALA A 1 100 ? -4.796 -7.246 5.675 1.00 96.38 100 ALA A C 1
ATOM 751 O O . ALA A 1 100 ? -4.635 -7.065 4.469 1.00 96.38 100 ALA A O 1
ATOM 752 N N . ARG A 1 101 ? -4.974 -8.473 6.187 1.00 95.94 101 ARG A N 1
ATOM 753 C CA . ARG A 1 101 ? -4.947 -9.686 5.359 1.00 95.94 101 ARG A CA 1
ATOM 754 C C . ARG A 1 101 ? -6.031 -9.658 4.282 1.00 95.94 101 ARG A C 1
ATOM 756 O O . ARG A 1 101 ? -5.740 -9.972 3.130 1.00 95.94 101 ARG A O 1
ATOM 763 N N . ARG A 1 102 ? -7.266 -9.277 4.628 1.00 96.19 102 ARG A N 1
ATOM 764 C CA . ARG A 1 102 ? -8.380 -9.171 3.670 1.00 96.19 102 ARG A CA 1
ATOM 765 C C . ARG A 1 102 ? -8.048 -8.208 2.530 1.00 96.19 102 ARG A C 1
ATOM 767 O O . ARG A 1 102 ? -8.206 -8.574 1.366 1.00 96.19 102 ARG A O 1
ATOM 774 N N . GLU A 1 103 ? -7.578 -7.004 2.852 1.00 97.12 103 GLU A N 1
ATOM 775 C CA . GLU A 1 103 ? -7.283 -5.995 1.830 1.00 97.12 103 GLU A CA 1
ATOM 776 C C . GLU A 1 103 ? -6.069 -6.345 0.980 1.00 97.12 103 GLU A C 1
ATOM 778 O O . GLU A 1 103 ? -6.109 -6.159 -0.235 1.00 97.12 103 GLU A O 1
ATOM 783 N N . ILE A 1 104 ? -5.006 -6.875 1.593 1.00 97.25 104 ILE A N 1
ATOM 784 C CA . ILE A 1 104 ? -3.801 -7.286 0.868 1.00 97.25 104 ILE A CA 1
ATOM 785 C C . ILE A 1 104 ? -4.149 -8.402 -0.117 1.00 97.25 104 ILE A C 1
ATOM 787 O O . ILE A 1 104 ? -3.788 -8.309 -1.286 1.00 97.25 104 ILE A O 1
ATOM 791 N N . LEU A 1 105 ? -4.923 -9.409 0.302 1.00 96.25 105 LEU A N 1
ATOM 792 C CA . LEU A 1 105 ? -5.377 -10.473 -0.596 1.00 96.25 105 LEU A CA 1
ATOM 793 C C . LEU A 1 105 ? -6.216 -9.921 -1.755 1.00 96.25 105 LEU A C 1
ATOM 795 O O . LEU A 1 105 ? -5.943 -10.227 -2.915 1.00 96.25 105 LEU A O 1
ATOM 799 N N . ALA A 1 106 ? -7.203 -9.069 -1.467 1.00 96.25 106 ALA A N 1
ATOM 800 C CA . ALA A 1 106 ? -8.027 -8.445 -2.502 1.00 96.25 106 ALA A CA 1
ATOM 801 C C . ALA A 1 106 ? -7.201 -7.562 -3.458 1.00 96.25 106 ALA A C 1
ATOM 803 O O . ALA A 1 106 ? -7.515 -7.438 -4.645 1.00 96.25 106 ALA A O 1
ATOM 804 N N . PHE A 1 107 ? -6.137 -6.936 -2.958 1.00 95.88 107 PHE A N 1
ATOM 805 C CA . PHE A 1 107 ? -5.206 -6.168 -3.767 1.00 95.88 107 PHE A CA 1
ATOM 806 C C . PHE A 1 107 ? -4.338 -7.063 -4.658 1.00 95.88 107 PHE A C 1
ATOM 808 O O . PHE A 1 107 ? -4.273 -6.812 -5.858 1.00 95.88 107 PHE A O 1
ATOM 815 N N . CYS A 1 108 ? -3.755 -8.138 -4.126 1.00 94.50 108 CYS A N 1
ATOM 816 C CA . CYS A 1 108 ? -2.943 -9.085 -4.896 1.00 94.50 108 CYS A CA 1
ATOM 817 C C . CYS A 1 108 ? -3.757 -9.824 -5.973 1.00 94.50 108 CYS A C 1
ATOM 819 O O . CYS A 1 108 ? -3.223 -10.128 -7.031 1.00 94.50 108 CYS A O 1
ATOM 821 N N . ILE A 1 109 ? -5.066 -10.036 -5.782 1.00 95.00 109 ILE A N 1
ATOM 822 C CA . ILE A 1 109 ? -5.944 -10.547 -6.855 1.00 95.00 109 ILE A CA 1
ATOM 823 C C . ILE A 1 109 ? -6.012 -9.564 -8.036 1.00 95.00 109 ILE A C 1
ATOM 825 O O . ILE A 1 109 ? -6.014 -9.983 -9.192 1.00 95.00 109 ILE A O 1
ATOM 829 N N . ARG A 1 110 ? -6.058 -8.252 -7.762 1.00 92.81 110 ARG A N 1
ATOM 830 C CA . ARG A 1 110 ? -6.053 -7.200 -8.797 1.00 92.81 110 ARG A CA 1
ATOM 831 C C . ARG A 1 110 ? -4.661 -6.972 -9.393 1.00 92.81 110 ARG A C 1
ATOM 833 O O . ARG A 1 110 ? -4.560 -6.572 -10.549 1.00 92.81 110 ARG A O 1
ATOM 840 N N . TYR A 1 111 ? -3.615 -7.225 -8.612 1.00 93.38 111 TYR A N 1
ATOM 841 C CA . TYR A 1 111 ? -2.217 -6.996 -8.962 1.00 93.38 111 TYR A CA 1
ATOM 842 C C . TYR 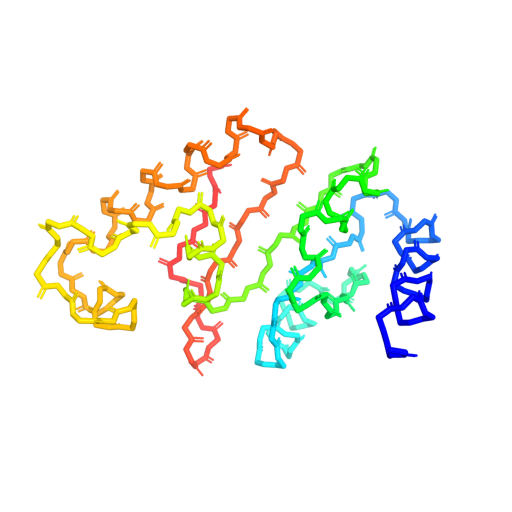A 1 111 ? -1.354 -8.225 -8.613 1.00 93.38 111 TYR A C 1
ATOM 844 O O . TYR A 1 111 ? -0.616 -8.199 -7.628 1.00 93.38 111 TYR A O 1
ATOM 852 N N . PRO A 1 112 ? -1.413 -9.306 -9.413 1.00 92.00 112 PRO A N 1
ATOM 853 C CA . PRO A 1 112 ? -0.808 -10.597 -9.060 1.00 92.00 112 PRO A CA 1
ATOM 854 C C . PRO A 1 112 ? 0.725 -10.593 -9.032 1.00 92.00 112 PRO A C 1
ATOM 856 O O . PRO A 1 112 ? 1.323 -11.454 -8.399 1.00 92.00 112 PRO A O 1
ATOM 859 N N . ARG A 1 113 ? 1.363 -9.621 -9.695 1.00 92.56 113 ARG A N 1
ATOM 860 C CA . ARG A 1 113 ? 2.827 -9.433 -9.710 1.00 92.56 113 ARG A CA 1
ATOM 861 C C . ARG A 1 113 ? 3.330 -8.501 -8.598 1.00 92.56 113 ARG A C 1
ATOM 863 O O . ARG A 1 113 ? 4.486 -8.088 -8.608 1.00 92.56 113 ARG A O 1
ATOM 870 N N . VAL A 1 114 ? 2.457 -8.101 -7.670 1.00 95.12 114 VAL A N 1
ATOM 871 C CA . VAL A 1 114 ? 2.792 -7.129 -6.624 1.00 95.12 114 VAL A CA 1
ATOM 872 C C . VAL A 1 114 ? 2.865 -7.804 -5.263 1.00 95.12 114 VAL A C 1
ATOM 874 O O . VAL A 1 114 ? 1.852 -8.255 -4.724 1.00 95.12 114 VAL A O 1
ATOM 877 N N . ARG A 1 115 ? 4.061 -7.782 -4.671 1.00 96.44 115 ARG A N 1
ATOM 878 C CA . ARG A 1 115 ? 4.277 -8.095 -3.256 1.00 96.44 115 ARG A CA 1
ATOM 879 C C . ARG A 1 115 ? 4.003 -6.852 -2.421 1.00 96.44 115 ARG A C 1
ATOM 881 O O . ARG A 1 115 ? 4.475 -5.762 -2.742 1.00 96.44 115 ARG A O 1
ATOM 888 N N . VAL A 1 116 ? 3.272 -7.001 -1.326 1.00 97.88 116 VAL A N 1
ATOM 889 C CA . VAL A 1 116 ? 2.962 -5.897 -0.410 1.00 97.88 116 VAL A CA 1
ATOM 890 C C . VAL A 1 116 ? 3.701 -6.118 0.897 1.00 97.88 116 VAL A C 1
ATOM 892 O O . VAL A 1 116 ? 3.551 -7.170 1.500 1.00 97.88 116 VAL A O 1
ATOM 895 N N . VAL A 1 117 ? 4.436 -5.111 1.366 1.00 98.12 117 VAL A N 1
ATOM 896 C CA . VAL A 1 117 ? 5.105 -5.111 2.672 1.00 98.12 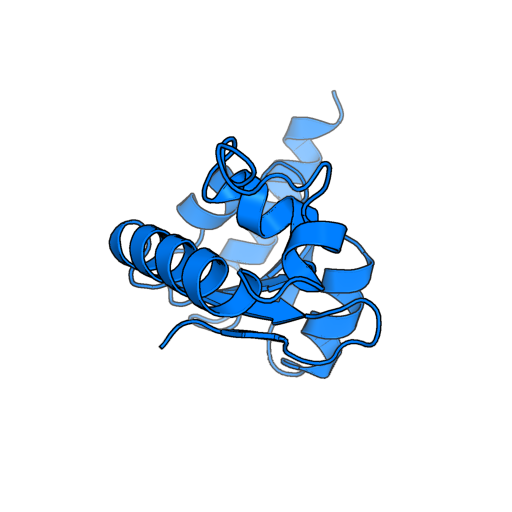117 VAL A CA 1
ATOM 897 C C . VAL A 1 117 ? 4.716 -3.857 3.443 1.00 98.12 117 VAL A C 1
ATOM 899 O O . VAL A 1 117 ? 5.009 -2.730 3.045 1.00 98.12 117 VAL A O 1
ATOM 902 N N . ILE A 1 118 ? 4.039 -4.037 4.570 1.00 97.81 118 ILE A N 1
ATOM 903 C CA . ILE A 1 118 ? 3.607 -2.939 5.429 1.00 97.81 118 ILE A CA 1
ATOM 904 C C . ILE A 1 118 ? 4.492 -2.896 6.668 1.00 97.81 118 ILE A C 1
ATOM 906 O O . ILE A 1 118 ? 4.649 -3.897 7.368 1.00 97.81 118 ILE A O 1
ATOM 910 N N . VAL A 1 119 ? 5.041 -1.716 6.954 1.00 97.19 119 VAL A N 1
ATOM 911 C CA . VAL A 1 119 ? 5.919 -1.468 8.101 1.00 97.19 119 VAL A CA 1
ATOM 912 C C . VAL A 1 119 ? 5.329 -0.447 9.064 1.00 97.19 119 VAL A C 1
ATOM 914 O O . VAL A 1 119 ? 4.671 0.507 8.649 1.00 97.19 119 VAL A O 1
ATOM 917 N N . ASP A 1 120 ? 5.602 -0.612 10.354 1.00 95.06 120 ASP A N 1
ATOM 918 C CA . ASP A 1 120 ? 5.267 0.387 11.366 1.00 95.06 120 ASP A CA 1
ATOM 919 C C . ASP A 1 120 ? 6.238 1.587 11.355 1.00 95.06 120 ASP A C 1
ATOM 921 O O . ASP A 1 120 ? 7.191 1.671 10.572 1.00 95.06 120 ASP A O 1
ATOM 925 N N . ARG A 1 121 ? 6.011 2.550 12.257 1.00 92.81 121 ARG A N 1
ATOM 926 C CA . ARG A 1 121 ? 6.892 3.718 12.436 1.00 92.81 121 ARG A CA 1
ATOM 927 C C . ARG A 1 121 ? 8.292 3.377 12.955 1.00 92.81 121 ARG A C 1
ATOM 929 O O . ARG A 1 121 ? 9.171 4.231 12.869 1.00 92.81 121 ARG A O 1
ATOM 936 N N . GLY A 1 122 ? 8.496 2.181 13.501 1.00 94.88 122 GLY A N 1
ATOM 937 C CA . GLY A 1 122 ? 9.801 1.651 13.892 1.00 94.88 122 GLY A CA 1
ATOM 938 C C . GLY A 1 122 ? 10.548 0.997 12.727 1.00 94.88 122 GLY A C 1
ATOM 939 O O . GLY A 1 122 ? 11.773 0.898 12.777 1.00 94.88 122 GLY A O 1
ATOM 940 N N . GLY A 1 123 ? 9.848 0.641 11.648 1.00 93.88 123 GLY A N 1
ATOM 941 C CA . GLY A 1 123 ? 10.384 -0.101 10.508 1.00 93.88 123 GLY A CA 1
ATOM 942 C C . GLY A 1 123 ? 10.204 -1.612 10.616 1.00 93.88 123 GLY A C 1
ATOM 943 O O . GLY A 1 123 ? 10.770 -2.342 9.805 1.00 93.88 123 GLY A O 1
ATOM 944 N N . ARG A 1 124 ? 9.441 -2.096 11.602 1.00 96.31 124 ARG A N 1
ATOM 945 C CA . ARG A 1 124 ? 9.102 -3.514 11.724 1.00 96.31 124 ARG A CA 1
ATOM 946 C C . ARG A 1 124 ? 8.019 -3.856 10.705 1.00 96.31 124 ARG A C 1
ATOM 948 O O . ARG A 1 124 ? 7.044 -3.119 10.586 1.00 96.31 124 ARG A O 1
ATOM 955 N N . VAL A 1 125 ? 8.164 -4.985 10.013 1.00 97.38 125 VAL A N 1
ATOM 956 C CA . VAL A 1 125 ? 7.105 -5.529 9.150 1.00 97.38 125 VAL A CA 1
ATOM 957 C C . VAL A 1 125 ? 5.936 -5.992 10.022 1.00 97.38 125 VAL A C 1
ATOM 959 O O . VAL A 1 125 ? 6.121 -6.792 10.941 1.00 97.38 125 VAL A O 1
ATOM 962 N N . ILE A 1 126 ? 4.747 -5.461 9.743 1.00 96.62 126 ILE A N 1
ATOM 963 C CA . ILE A 1 126 ? 3.507 -5.712 10.498 1.00 96.62 126 ILE A CA 1
ATOM 964 C C . ILE A 1 126 ? 2.400 -6.345 9.649 1.00 96.62 126 ILE A C 1
ATOM 966 O O . ILE A 1 126 ? 1.421 -6.830 10.209 1.00 96.62 126 ILE A O 1
ATOM 970 N N . ALA A 1 127 ? 2.544 -6.358 8.323 1.00 97.00 127 ALA A N 1
ATOM 971 C CA . ALA A 1 127 ? 1.752 -7.183 7.416 1.00 97.00 127 ALA A CA 1
ATOM 972 C C . ALA A 1 127 ? 2.506 -7.376 6.097 1.00 97.00 127 ALA A C 1
ATOM 974 O O . ALA A 1 127 ? 3.256 -6.496 5.671 1.00 97.00 127 ALA A O 1
ATOM 975 N N . GLU A 1 128 ? 2.288 -8.511 5.444 1.00 96.75 128 GLU A N 1
ATOM 976 C CA . GLU A 1 128 ? 2.925 -8.856 4.178 1.00 96.75 128 GLU A CA 1
ATOM 977 C C . GLU A 1 128 ? 1.996 -9.737 3.329 1.00 96.75 128 GLU A C 1
ATOM 979 O O . GLU A 1 128 ? 1.158 -10.460 3.873 1.00 96.75 128 GLU A O 1
ATOM 984 N N . SER A 1 129 ? 2.099 -9.637 2.001 1.00 92.62 129 SER A N 1
ATOM 985 C CA . SER A 1 129 ? 1.391 -10.533 1.080 1.00 92.62 129 SER A CA 1
ATOM 986 C C . SER A 1 129 ? 1.902 -11.979 1.192 1.00 92.62 129 SER A C 1
ATOM 988 O O . SER A 1 129 ? 3.101 -12.151 1.404 1.00 92.62 129 SER A O 1
ATOM 990 N N . PRO A 1 130 ? 1.036 -12.998 1.023 1.00 77.94 130 PRO A N 1
ATOM 991 C CA . PRO A 1 130 ? 1.435 -14.408 1.065 1.00 77.94 130 PRO A CA 1
ATOM 992 C C . PRO A 1 130 ? 2.473 -14.800 0.010 1.00 77.94 130 PRO A C 1
ATOM 994 O O . PRO A 1 130 ? 2.518 -14.133 -1.051 1.00 77.94 130 PRO A O 1
#

Foldseek 3Di:
DPPPVVVVVQLVLLVPWDAQQEEEEQDDLQQVLCCVVRVRHDYGHCHPCVVVSLVSRPHAYEYTEAQQPVLCVLPVCLCPPVPDPGSLVCLVDPCVVVSVQVSLVSSCVVVVSYKYFHADSVSDTSDIDD